Protein AF-A0A669D339-F1 (afdb_monomer_lite)

Organism: Oreochromis niloticus (NCBI:txid8128)

Structure (mmCIF, N/CA/C/O backbone):
data_AF-A0A669D339-F1
#
_entry.id   AF-A0A669D339-F1
#
loop_
_atom_site.group_PDB
_atom_site.id
_atom_site.type_symbol
_atom_site.label_atom_id
_atom_site.label_alt_id
_atom_site.label_comp_id
_atom_site.label_asym_id
_atom_site.label_entity_id
_atom_site.label_seq_id
_atom_site.pdbx_PDB_ins_code
_atom_site.Cartn_x
_atom_site.Cartn_y
_atom_site.Cartn_z
_atom_site.occupancy
_atom_site.B_iso_or_equiv
_atom_site.auth_seq_id
_atom_site.auth_comp_id
_atom_site.auth_asym_id
_atom_site.auth_atom_id
_atom_site.pdbx_PDB_model_num
ATOM 1 N N . MET A 1 1 ? 37.739 7.773 -43.621 1.00 51.78 1 MET A N 1
ATOM 2 C CA . MET A 1 1 ? 37.553 8.485 -42.330 1.00 51.78 1 MET A CA 1
ATOM 3 C C . MET A 1 1 ? 36.106 8.461 -41.812 1.00 51.78 1 MET A C 1
ATOM 5 O O . MET A 1 1 ? 35.931 8.322 -40.611 1.00 51.78 1 MET A O 1
ATOM 9 N N . ALA A 1 2 ? 35.069 8.489 -42.665 1.00 56.84 2 ALA A N 1
ATOM 10 C CA . ALA A 1 2 ? 33.657 8.497 -42.234 1.00 56.84 2 ALA A CA 1
ATOM 11 C C . ALA A 1 2 ? 33.170 7.250 -41.448 1.00 56.84 2 ALA A C 1
ATOM 13 O O . ALA A 1 2 ? 32.234 7.348 -40.657 1.00 56.84 2 ALA A O 1
ATOM 14 N N . HIS A 1 3 ? 33.805 6.083 -41.630 1.00 55.84 3 HIS A N 1
ATOM 15 C CA . HIS A 1 3 ? 33.433 4.842 -40.931 1.00 55.84 3 HIS A CA 1
ATOM 16 C C . HIS A 1 3 ? 33.736 4.902 -39.421 1.00 55.84 3 HIS A C 1
ATOM 18 O O . HIS A 1 3 ? 32.880 4.580 -38.605 1.00 55.84 3 HIS A O 1
ATOM 24 N N . CYS A 1 4 ? 34.913 5.414 -39.045 1.00 61.56 4 CYS A N 1
ATOM 25 C CA . CYS A 1 4 ? 35.364 5.495 -37.651 1.00 61.56 4 CYS A CA 1
ATOM 26 C C . CYS A 1 4 ? 34.507 6.469 -36.818 1.00 61.56 4 CYS A C 1
ATOM 28 O O . CYS A 1 4 ? 34.147 6.188 -35.675 1.00 61.56 4 CYS A O 1
ATOM 30 N N . THR A 1 5 ? 34.093 7.592 -37.413 1.00 67.19 5 THR A N 1
ATOM 31 C CA . THR A 1 5 ? 33.208 8.563 -36.754 1.00 67.19 5 THR A CA 1
ATOM 32 C C . THR A 1 5 ? 31.838 7.957 -36.448 1.00 67.19 5 THR A C 1
ATOM 34 O O . THR A 1 5 ? 31.299 8.170 -35.364 1.00 67.19 5 THR A O 1
ATOM 37 N N . ARG A 1 6 ? 31.293 7.151 -37.365 1.00 69.12 6 ARG A N 1
ATOM 38 C CA . ARG A 1 6 ? 30.012 6.453 -37.189 1.00 69.12 6 ARG A CA 1
ATOM 39 C C . ARG A 1 6 ? 30.080 5.373 -36.104 1.00 69.12 6 ARG A C 1
ATOM 41 O O . ARG A 1 6 ? 29.139 5.240 -35.319 1.00 69.12 6 ARG A O 1
ATOM 48 N N . ASP A 1 7 ? 31.196 4.656 -36.010 1.00 73.44 7 ASP A N 1
ATOM 49 C CA . ASP A 1 7 ? 31.399 3.630 -34.982 1.00 73.44 7 ASP A CA 1
ATOM 50 C C . ASP A 1 7 ? 31.515 4.254 -33.581 1.00 73.44 7 ASP A C 1
ATOM 52 O O . ASP A 1 7 ? 30.903 3.769 -32.628 1.00 73.44 7 ASP A O 1
ATOM 56 N N . ASN A 1 8 ? 32.202 5.395 -33.456 1.00 79.31 8 ASN A N 1
ATOM 57 C CA . ASN A 1 8 ? 32.297 6.141 -32.196 1.00 79.31 8 ASN A CA 1
ATOM 58 C C . ASN A 1 8 ? 30.947 6.718 -31.739 1.00 79.31 8 ASN A C 1
ATOM 60 O O . ASN A 1 8 ? 30.620 6.670 -30.551 1.00 79.31 8 ASN A O 1
ATOM 64 N N . GLN A 1 9 ? 30.138 7.227 -32.673 1.00 76.69 9 GLN A N 1
ATOM 65 C CA . GLN A 1 9 ? 28.773 7.685 -32.386 1.00 76.69 9 GLN A CA 1
ATOM 66 C C . GLN A 1 9 ? 27.886 6.522 -31.920 1.00 76.69 9 GLN A C 1
ATOM 68 O O . GLN A 1 9 ? 27.197 6.637 -30.909 1.00 76.69 9 GLN A O 1
ATOM 73 N N . THR A 1 10 ? 27.962 5.372 -32.595 1.00 83.06 10 THR A N 1
ATOM 74 C CA . THR A 1 10 ? 27.196 4.170 -32.230 1.00 83.06 10 THR A CA 1
ATOM 75 C C . THR A 1 10 ? 27.574 3.662 -30.835 1.00 83.06 10 THR A C 1
ATOM 77 O O . THR A 1 10 ? 26.690 3.365 -30.032 1.00 83.06 10 THR A O 1
ATOM 80 N N . ARG A 1 11 ? 28.871 3.649 -30.489 1.00 83.69 11 ARG A N 1
ATOM 81 C CA . ARG A 1 11 ? 29.335 3.287 -29.135 1.00 83.69 11 ARG A CA 1
ATOM 82 C C . ARG A 1 11 ? 28.826 4.244 -28.059 1.00 83.69 11 ARG A C 1
ATOM 84 O O . ARG A 1 11 ? 28.383 3.785 -27.011 1.00 83.69 11 ARG A O 1
ATOM 91 N N . ARG A 1 12 ? 28.846 5.560 -28.311 1.00 81.62 12 ARG A N 1
ATOM 92 C CA . ARG A 1 12 ? 28.283 6.557 -27.378 1.00 81.62 12 ARG A CA 1
ATOM 93 C C . ARG A 1 12 ? 26.791 6.344 -27.149 1.00 81.62 12 ARG A C 1
ATOM 95 O O . ARG A 1 12 ? 26.339 6.406 -26.010 1.00 81.62 12 ARG A O 1
ATOM 102 N N . ILE A 1 13 ? 26.036 6.077 -28.212 1.00 82.94 13 ILE A N 1
ATOM 103 C CA . ILE A 1 13 ? 24.598 5.804 -28.116 1.00 82.94 13 ILE A CA 1
ATOM 104 C C . ILE A 1 13 ? 24.355 4.544 -27.282 1.00 82.94 13 ILE A C 1
ATOM 106 O O . ILE A 1 13 ? 23.538 4.581 -26.366 1.00 82.94 13 ILE A O 1
ATOM 110 N N . GLN A 1 14 ? 25.099 3.464 -27.536 1.00 80.88 14 GLN A N 1
ATOM 111 C CA . GLN A 1 14 ? 24.959 2.227 -26.769 1.00 80.88 14 GLN A CA 1
ATOM 112 C C . GLN A 1 14 ? 25.275 2.434 -25.283 1.00 80.88 14 GLN A C 1
ATOM 114 O O . GLN A 1 14 ? 24.531 1.963 -24.429 1.00 80.88 14 GLN A O 1
ATOM 119 N N . TRP A 1 15 ? 26.335 3.183 -24.970 1.00 87.69 15 TRP A N 1
ATOM 120 C CA . TRP A 1 15 ? 26.692 3.503 -23.588 1.00 87.69 15 TRP A CA 1
ATOM 121 C C . TRP A 1 15 ? 25.591 4.309 -22.886 1.00 87.69 15 TRP A C 1
ATOM 123 O O . TRP A 1 15 ? 25.216 3.987 -21.760 1.00 87.69 15 TRP A O 1
ATOM 133 N N . ASN A 1 16 ? 25.012 5.302 -23.570 1.00 82.81 16 ASN A N 1
ATOM 134 C CA . ASN A 1 16 ? 23.889 6.076 -23.042 1.00 82.81 16 ASN A CA 1
ATOM 135 C C . ASN A 1 16 ? 22.667 5.190 -22.761 1.00 82.81 16 ASN A C 1
ATOM 137 O O . ASN A 1 16 ? 22.031 5.361 -21.724 1.00 82.81 16 ASN A O 1
ATOM 141 N N . ILE A 1 17 ? 22.352 4.243 -23.653 1.00 80.19 17 ILE A N 1
ATOM 142 C CA . ILE A 1 17 ? 21.244 3.294 -23.463 1.00 80.19 17 ILE A CA 1
ATOM 143 C C . ILE A 1 17 ? 21.494 2.445 -22.219 1.00 80.19 17 ILE A C 1
ATOM 145 O O . ILE A 1 17 ? 20.660 2.451 -21.318 1.00 80.19 17 ILE A O 1
ATOM 149 N N . THR A 1 18 ? 22.660 1.803 -22.118 1.00 85.69 18 THR A N 1
ATOM 150 C CA . THR A 1 18 ? 23.012 0.981 -20.952 1.00 85.69 18 THR A CA 1
ATOM 151 C C . THR A 1 18 ? 22.946 1.791 -19.654 1.00 85.69 18 THR A C 1
ATOM 153 O O . THR A 1 18 ? 22.477 1.296 -18.628 1.00 85.69 18 THR A O 1
ATOM 156 N N . ASN A 1 19 ? 23.386 3.052 -19.682 1.00 85.38 19 ASN A N 1
ATOM 157 C CA . ASN A 1 19 ? 23.345 3.924 -18.513 1.00 85.38 19 ASN A CA 1
ATOM 158 C C . ASN A 1 19 ? 21.905 4.276 -18.104 1.00 85.38 19 ASN A C 1
ATOM 160 O O . ASN A 1 19 ? 21.554 4.199 -16.926 1.00 85.38 19 ASN A O 1
ATOM 164 N N . VAL A 1 20 ? 21.050 4.610 -19.076 1.00 83.19 20 VAL A N 1
ATOM 165 C CA . VAL A 1 20 ? 19.621 4.860 -18.850 1.00 83.19 20 VAL A CA 1
ATOM 166 C C . VAL A 1 20 ? 18.948 3.605 -18.298 1.00 83.19 20 VAL A C 1
ATOM 168 O O . VAL A 1 20 ? 18.331 3.671 -17.241 1.00 83.19 20 VAL A O 1
ATOM 171 N N . GLU A 1 21 ? 19.116 2.448 -18.938 1.00 84.19 21 GLU A N 1
ATOM 172 C CA . GLU A 1 21 ? 18.527 1.180 -18.490 1.00 84.19 21 GLU A CA 1
ATOM 173 C C . GLU A 1 21 ? 18.931 0.833 -17.054 1.00 84.19 21 GLU A C 1
ATOM 175 O O . GLU A 1 21 ? 18.078 0.460 -16.246 1.00 84.19 21 GLU A O 1
ATOM 180 N N . LYS A 1 22 ? 20.206 1.034 -16.696 1.00 85.56 22 LYS A N 1
ATOM 181 C CA . LYS A 1 22 ? 20.699 0.826 -15.329 1.00 85.56 22 LYS A CA 1
ATOM 182 C C . LYS A 1 22 ? 19.975 1.717 -14.319 1.00 85.56 22 LYS A C 1
ATOM 184 O O . LYS A 1 22 ? 19.475 1.214 -13.311 1.00 85.56 22 LYS A O 1
ATOM 189 N N . HIS A 1 23 ? 19.905 3.023 -14.572 1.00 84.00 23 HIS A N 1
ATOM 190 C CA . HIS A 1 23 ? 19.244 3.957 -13.658 1.00 84.00 23 HIS A CA 1
ATOM 191 C C . HIS A 1 23 ? 17.737 3.702 -13.563 1.00 84.00 23 HIS A C 1
ATOM 193 O O . HIS A 1 23 ? 17.179 3.708 -12.466 1.00 84.00 23 HIS A O 1
ATOM 199 N N . PHE A 1 24 ? 17.079 3.398 -14.682 1.00 81.19 24 PHE A N 1
ATOM 200 C CA . PHE A 1 24 ? 15.669 3.014 -14.679 1.00 81.19 24 PHE A CA 1
ATOM 201 C C . PHE A 1 24 ? 15.435 1.722 -13.895 1.00 81.19 24 PHE A C 1
ATOM 203 O O . PHE A 1 24 ? 14.481 1.655 -13.121 1.00 81.19 24 PHE A O 1
ATOM 210 N N . GLY A 1 25 ? 16.320 0.730 -14.021 1.00 80.44 25 GLY A N 1
ATOM 211 C CA . GLY A 1 25 ? 16.277 -0.495 -13.225 1.00 80.44 25 GLY A CA 1
ATOM 212 C C . GLY A 1 25 ? 16.342 -0.218 -11.720 1.00 80.44 25 GLY A C 1
ATOM 213 O O . GLY A 1 25 ? 15.517 -0.734 -10.966 1.00 80.44 25 GLY A O 1
ATOM 214 N N . GLN A 1 26 ? 17.251 0.661 -11.285 1.00 86.06 26 GLN A N 1
ATOM 215 C CA . GLN A 1 26 ? 17.356 1.083 -9.880 1.00 86.06 26 GLN A CA 1
ATOM 216 C C . GLN A 1 26 ? 16.081 1.783 -9.390 1.00 86.06 26 GLN A C 1
ATOM 218 O O . GLN A 1 26 ? 15.566 1.464 -8.318 1.00 86.06 26 GLN A O 1
ATOM 223 N N . MET A 1 27 ? 15.523 2.694 -10.190 1.00 81.75 27 MET A N 1
ATOM 224 C CA . MET A 1 27 ? 14.272 3.375 -9.843 1.00 81.75 27 MET A CA 1
ATOM 225 C C . MET A 1 27 ? 13.099 2.391 -9.757 1.00 81.75 27 MET A C 1
ATOM 227 O O . MET A 1 27 ? 12.311 2.454 -8.815 1.00 81.75 27 MET A O 1
ATOM 231 N N . CYS A 1 28 ? 13.009 1.422 -10.675 1.00 81.81 28 CYS A N 1
ATOM 232 C CA . CYS A 1 28 ? 11.991 0.368 -10.628 1.00 81.81 28 CYS A CA 1
ATOM 233 C C . CYS A 1 28 ? 12.076 -0.455 -9.335 1.00 81.81 28 CYS A C 1
ATOM 235 O O . CYS A 1 28 ? 11.048 -0.731 -8.714 1.00 81.81 28 CYS A O 1
ATOM 237 N N . GLN A 1 29 ? 13.289 -0.809 -8.898 1.00 82.31 29 GLN A N 1
ATOM 238 C CA . GLN A 1 29 ? 13.506 -1.512 -7.630 1.00 82.31 29 GLN A CA 1
ATOM 239 C C . GLN A 1 29 ? 13.042 -0.677 -6.428 1.00 82.31 29 GLN A C 1
ATOM 241 O O . GLN A 1 29 ? 12.358 -1.202 -5.546 1.00 82.31 29 GLN A O 1
ATOM 246 N N . LEU A 1 30 ? 13.342 0.627 -6.409 1.00 82.44 30 LEU A N 1
ATOM 247 C CA . LEU A 1 30 ? 12.879 1.538 -5.357 1.00 82.44 30 LEU A CA 1
ATOM 248 C C . LEU A 1 30 ? 11.350 1.638 -5.317 1.00 82.44 30 LEU A C 1
ATOM 250 O O . LEU A 1 30 ? 10.762 1.532 -4.240 1.00 82.44 30 LEU A O 1
ATOM 254 N N . PHE A 1 31 ? 10.689 1.761 -6.472 1.00 77.44 31 PHE A N 1
ATOM 255 C CA . PHE A 1 31 ? 9.226 1.756 -6.543 1.00 77.44 31 PHE A CA 1
ATOM 256 C C . PHE A 1 31 ? 8.630 0.434 -6.050 1.00 77.44 31 PHE A C 1
ATOM 258 O O . PHE A 1 31 ? 7.657 0.439 -5.295 1.00 77.44 31 PHE A O 1
ATOM 265 N N . ALA A 1 32 ? 9.211 -0.706 -6.431 1.00 77.31 32 ALA A N 1
ATOM 266 C CA . ALA A 1 32 ? 8.760 -2.013 -5.961 1.00 77.31 32 ALA A CA 1
ATOM 267 C C . ALA A 1 32 ? 8.883 -2.144 -4.432 1.00 77.31 32 ALA A C 1
ATOM 269 O O . ALA A 1 32 ? 7.941 -2.589 -3.766 1.00 77.31 32 ALA A O 1
ATOM 270 N N . ALA A 1 33 ? 10.007 -1.695 -3.866 1.00 82.94 33 ALA A N 1
ATOM 271 C CA . ALA A 1 33 ? 10.234 -1.677 -2.425 1.00 82.94 33 ALA A CA 1
ATOM 272 C C . ALA A 1 33 ? 9.257 -0.741 -1.698 1.00 82.94 33 ALA A C 1
ATOM 274 O O . ALA A 1 33 ? 8.705 -1.122 -0.664 1.00 82.94 33 ALA A O 1
ATOM 275 N N . PHE A 1 34 ? 9.007 0.452 -2.244 1.00 79.50 34 PHE A N 1
ATOM 276 C CA . PHE A 1 34 ? 8.042 1.408 -1.704 1.00 79.50 34 PHE A CA 1
ATOM 277 C C . PHE A 1 34 ? 6.636 0.804 -1.633 1.00 79.50 34 PHE A C 1
ATOM 279 O O . PHE A 1 34 ? 6.071 0.725 -0.546 1.00 79.50 34 PHE A O 1
ATOM 286 N N . VAL A 1 35 ? 6.112 0.271 -2.743 1.00 75.44 35 VAL A N 1
ATOM 287 C CA . VAL A 1 35 ? 4.771 -0.342 -2.759 1.00 75.44 35 VAL A CA 1
ATOM 288 C C . VAL A 1 35 ? 4.672 -1.521 -1.790 1.00 75.44 35 VAL A C 1
ATOM 290 O O . VAL A 1 35 ? 3.675 -1.662 -1.085 1.00 75.44 35 VAL A O 1
ATOM 293 N N . SER A 1 36 ? 5.725 -2.336 -1.698 1.00 82.12 36 SER A N 1
ATOM 294 C CA . SER A 1 36 ? 5.768 -3.462 -0.760 1.00 82.12 36 SER A CA 1
ATOM 295 C C . SER A 1 36 ? 5.735 -3.004 0.701 1.00 82.12 36 SER A C 1
ATOM 297 O O . SER A 1 36 ? 5.051 -3.614 1.521 1.00 82.12 36 SER A O 1
ATOM 299 N N . LYS A 1 37 ? 6.458 -1.930 1.054 1.00 84.69 37 LYS A N 1
ATOM 300 C CA . LYS A 1 37 ? 6.401 -1.340 2.402 1.00 84.69 37 LYS A CA 1
ATOM 301 C C . LYS A 1 37 ? 4.993 -0.860 2.722 1.00 84.69 37 LYS A C 1
ATOM 303 O O . LYS A 1 37 ? 4.507 -1.115 3.820 1.00 84.69 37 LYS A O 1
ATOM 308 N N . THR A 1 38 ? 4.324 -0.235 1.765 1.00 79.06 38 THR A N 1
ATOM 309 C CA . THR A 1 38 ? 2.982 0.287 1.993 1.00 79.06 38 THR A CA 1
ATOM 310 C C . THR A 1 38 ? 1.937 -0.819 2.143 1.00 79.06 38 THR A C 1
ATOM 312 O O . THR A 1 38 ? 1.123 -0.760 3.061 1.00 79.06 38 THR A O 1
ATOM 315 N N . ALA A 1 39 ? 2.038 -1.897 1.358 1.00 80.75 39 ALA A N 1
ATOM 316 C CA . ALA A 1 39 ? 1.212 -3.092 1.544 1.00 80.75 39 ALA A CA 1
ATOM 317 C C . ALA A 1 39 ? 1.409 -3.728 2.936 1.00 80.75 39 ALA A C 1
ATOM 319 O O . ALA A 1 39 ? 0.447 -4.151 3.574 1.00 80.75 39 ALA A O 1
ATOM 320 N N . LYS A 1 40 ? 2.647 -3.747 3.455 1.00 84.75 40 LYS A N 1
ATOM 321 C CA . LYS A 1 40 ? 2.934 -4.241 4.815 1.00 84.75 40 LYS A CA 1
ATOM 322 C C . LYS A 1 40 ? 2.281 -3.386 5.904 1.00 84.75 40 LYS A C 1
ATOM 324 O O . LYS A 1 40 ? 1.849 -3.942 6.910 1.00 84.75 40 LYS A O 1
ATOM 329 N N . VAL A 1 41 ? 2.221 -2.062 5.731 1.00 84.81 41 VAL A N 1
ATOM 330 C CA . VAL A 1 41 ? 1.541 -1.162 6.682 1.00 84.81 41 VAL A CA 1
ATOM 331 C C . VAL A 1 41 ? 0.044 -1.455 6.719 1.00 84.81 41 VAL A C 1
ATOM 333 O O . VAL A 1 41 ? -0.499 -1.598 7.812 1.00 84.81 41 VAL A O 1
ATOM 336 N N . ARG A 1 42 ? -0.589 -1.634 5.553 1.00 85.06 42 ARG A N 1
ATOM 337 C CA . ARG A 1 42 ? -2.005 -2.017 5.460 1.00 85.06 42 ARG A CA 1
ATOM 338 C C . ARG A 1 42 ? -2.278 -3.324 6.200 1.00 85.06 42 ARG A C 1
ATOM 340 O O . ARG A 1 42 ? -3.086 -3.338 7.115 1.00 85.06 42 ARG A O 1
ATOM 347 N N . ASN A 1 43 ? -1.509 -4.374 5.909 1.00 89.19 43 ASN A N 1
ATOM 348 C CA . ASN A 1 43 ? -1.701 -5.676 6.554 1.00 89.19 43 ASN A CA 1
ATOM 349 C C . ASN A 1 43 ? -1.620 -5.592 8.092 1.00 89.19 43 ASN A C 1
ATOM 351 O O . ASN A 1 43 ? -2.359 -6.278 8.790 1.00 89.19 43 ASN A O 1
ATOM 355 N N . LYS A 1 44 ? -0.731 -4.752 8.641 1.00 91.69 44 LYS A N 1
ATOM 356 C CA . LYS A 1 44 ? -0.653 -4.528 10.095 1.00 91.69 44 LYS A CA 1
ATOM 357 C C . LYS A 1 44 ? -1.857 -3.761 10.636 1.00 91.69 44 LYS A C 1
ATOM 359 O O . LYS A 1 44 ? -2.312 -4.058 11.736 1.00 91.69 44 LYS A O 1
ATOM 364 N N . ALA A 1 45 ? -2.348 -2.776 9.892 1.00 89.62 45 ALA A N 1
ATOM 365 C CA . ALA A 1 45 ? -3.537 -2.032 10.277 1.00 89.62 45 ALA A CA 1
ATOM 366 C C . ALA A 1 45 ? -4.795 -2.914 10.241 1.00 89.62 45 ALA A C 1
ATOM 368 O O . ALA A 1 45 ? -5.587 -2.841 11.173 1.00 89.62 45 ALA A O 1
ATOM 369 N N . ASP A 1 46 ? -4.928 -3.802 9.253 1.00 91.94 46 ASP A N 1
ATOM 370 C CA . ASP A 1 46 ? -6.032 -4.768 9.164 1.00 91.94 46 ASP A CA 1
ATOM 371 C C . ASP A 1 46 ? -6.039 -5.719 10.372 1.00 91.94 46 ASP A C 1
ATOM 373 O O . ASP A 1 46 ? -7.084 -5.976 10.972 1.00 91.94 46 ASP A O 1
ATOM 377 N N . LEU A 1 47 ? -4.855 -6.198 10.780 1.00 96.00 47 LEU A N 1
ATOM 378 C CA . LEU A 1 47 ? -4.702 -6.985 12.007 1.00 96.00 47 LEU A CA 1
ATOM 379 C C . LEU A 1 47 ? -5.130 -6.185 13.241 1.00 96.00 47 LEU A C 1
ATOM 381 O O . LEU A 1 47 ? -5.879 -6.697 14.064 1.00 96.00 47 LEU A O 1
ATOM 385 N N . LEU A 1 48 ? -4.710 -4.923 13.353 1.00 95.31 48 LEU A N 1
ATOM 386 C CA . LEU A 1 48 ? -5.085 -4.066 14.477 1.00 95.31 48 LEU A CA 1
ATOM 387 C C . LEU A 1 48 ? -6.605 -3.833 14.541 1.00 95.31 48 LEU A C 1
ATOM 389 O O . LEU A 1 48 ? -7.192 -3.963 15.610 1.00 95.31 48 LEU A O 1
ATOM 393 N N . VAL A 1 49 ? -7.252 -3.545 13.406 1.00 95.81 49 VAL A N 1
ATOM 394 C CA . VAL A 1 49 ? -8.717 -3.401 13.301 1.00 95.81 49 VAL A CA 1
ATOM 395 C C . VAL A 1 49 ? -9.425 -4.670 13.779 1.00 95.81 49 VAL A C 1
ATOM 397 O O . VAL A 1 49 ? -10.401 -4.588 14.531 1.00 95.81 49 VAL A O 1
ATOM 400 N N . ARG A 1 50 ? -8.920 -5.845 13.383 1.00 96.19 50 ARG A N 1
ATOM 401 C CA . ARG A 1 50 ? -9.458 -7.140 13.811 1.00 96.19 50 ARG A CA 1
ATOM 402 C C . ARG A 1 50 ? -9.311 -7.351 15.317 1.00 96.19 50 ARG A C 1
ATOM 404 O O . ARG A 1 50 ? -10.300 -7.684 15.960 1.00 96.19 50 ARG A O 1
ATOM 411 N N . GLU A 1 51 ? -8.122 -7.143 15.874 1.00 97.62 51 GLU A N 1
ATOM 412 C CA . GLU A 1 51 ? -7.867 -7.339 17.309 1.00 97.6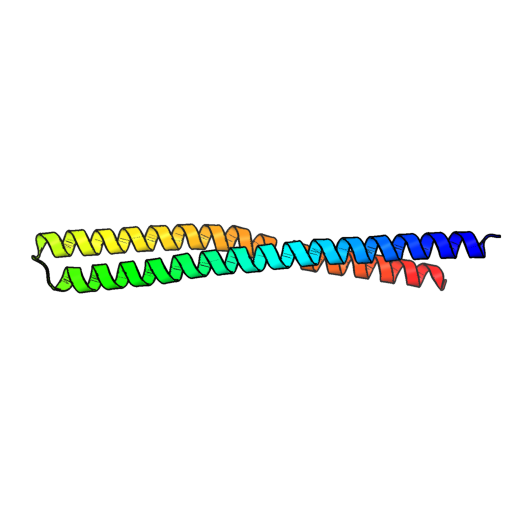2 51 GLU A CA 1
ATOM 413 C C . GLU A 1 51 ? -8.706 -6.389 18.170 1.00 97.62 51 GLU A C 1
ATOM 415 O O . GLU A 1 51 ? -9.348 -6.824 19.124 1.00 97.62 51 GLU A O 1
ATOM 420 N N . ILE A 1 52 ? -8.804 -5.110 17.783 1.00 96.31 52 ILE A N 1
ATOM 421 C CA . ILE A 1 52 ? -9.687 -4.142 18.453 1.00 96.31 52 ILE A CA 1
ATOM 422 C C . ILE A 1 52 ? -11.136 -4.618 18.394 1.00 96.31 52 ILE A C 1
ATOM 424 O O . ILE A 1 52 ? -11.857 -4.541 19.386 1.00 96.31 52 ILE A O 1
ATOM 428 N N . SER A 1 53 ? -11.571 -5.119 17.237 1.00 94.75 53 SER A N 1
ATOM 429 C CA . SER A 1 53 ? -12.934 -5.611 17.068 1.00 94.75 53 SER A CA 1
ATOM 430 C C . SER A 1 53 ? -13.218 -6.828 17.943 1.00 94.75 53 SER A C 1
ATOM 432 O O . SER A 1 53 ? -14.312 -6.896 18.495 1.00 94.75 53 SER A O 1
ATOM 434 N N . LEU A 1 54 ? -12.273 -7.761 18.081 1.00 96.56 54 LEU A N 1
ATOM 435 C CA . LEU A 1 54 ? -12.413 -8.940 18.940 1.00 96.56 54 LEU A CA 1
ATOM 436 C C . LEU A 1 54 ? -12.457 -8.551 20.419 1.00 96.56 54 LEU A C 1
ATOM 438 O O . LEU A 1 54 ? -13.349 -8.986 21.140 1.00 96.56 54 LEU A O 1
ATOM 442 N N . TYR A 1 55 ? -11.550 -7.677 20.855 1.00 96.50 55 TYR A N 1
ATOM 443 C CA . TYR A 1 55 ? -11.536 -7.173 22.227 1.00 96.50 55 TYR A CA 1
ATOM 444 C C . TYR A 1 55 ? -12.799 -6.365 22.562 1.00 96.50 55 TYR A C 1
ATOM 446 O O . TYR A 1 55 ? -13.364 -6.497 23.642 1.00 96.50 55 TYR A O 1
ATOM 454 N N . ALA A 1 56 ? -13.331 -5.593 21.612 1.00 96.38 56 ALA A N 1
ATOM 455 C CA . ALA A 1 56 ? -14.593 -4.881 21.804 1.00 96.38 56 ALA A CA 1
ATOM 456 C C . ALA A 1 56 ? -15.757 -5.814 22.171 1.00 96.38 56 ALA A C 1
ATOM 458 O O . ALA A 1 56 ? -16.681 -5.393 22.863 1.00 96.38 56 ALA A O 1
ATOM 459 N N . ASP A 1 57 ? -15.739 -7.067 21.708 1.00 94.56 57 ASP A N 1
ATOM 460 C CA . ASP A 1 57 ? -16.792 -8.033 22.014 1.00 94.56 57 ASP A CA 1
ATOM 461 C C . ASP A 1 57 ? -16.714 -8.582 23.449 1.00 94.56 57 ASP A C 1
ATOM 463 O O . ASP A 1 57 ? -17.725 -9.091 23.932 1.00 94.56 57 ASP A O 1
ATOM 467 N N . THR A 1 58 ? -15.581 -8.420 24.146 1.00 96.44 58 THR A N 1
ATOM 468 C CA . THR A 1 58 ? -15.410 -8.808 25.560 1.00 96.44 58 THR A CA 1
ATOM 469 C C . THR A 1 58 ? -15.730 -7.684 26.548 1.00 96.44 58 THR A C 1
ATOM 471 O O . THR A 1 58 ? -15.749 -7.914 27.753 1.00 96.44 58 THR A O 1
ATOM 474 N N . GLU A 1 59 ? -15.968 -6.470 26.053 1.00 96.12 59 GLU A N 1
ATOM 475 C CA . GLU A 1 59 ? -16.140 -5.266 26.866 1.00 96.12 59 GLU A CA 1
ATOM 476 C C . GLU A 1 59 ? -17.605 -4.902 27.154 1.00 96.12 59 GLU A C 1
ATOM 478 O O . GLU A 1 59 ? -18.552 -5.418 26.554 1.00 96.12 59 GLU A O 1
ATOM 483 N N . THR A 1 60 ? -17.798 -3.954 28.078 1.00 95.56 60 THR A N 1
ATOM 484 C CA . THR A 1 60 ? -19.127 -3.403 28.404 1.00 95.56 60 THR A CA 1
ATOM 485 C C . THR A 1 60 ? -19.814 -2.773 27.177 1.00 95.56 60 THR A C 1
ATOM 487 O O . THR A 1 60 ? -19.136 -2.259 26.286 1.00 95.56 60 THR A O 1
ATOM 490 N N . PRO A 1 61 ? -21.161 -2.728 27.102 1.00 91.94 61 PRO A N 1
ATOM 491 C CA . PRO A 1 61 ? -21.872 -2.262 25.903 1.00 91.94 61 PRO A CA 1
ATOM 492 C C . PRO A 1 61 ? -21.521 -0.840 25.431 1.00 91.94 61 PRO A C 1
ATOM 494 O O . PRO A 1 61 ? -21.550 -0.560 24.228 1.00 91.94 61 PRO A O 1
ATOM 497 N N . SER A 1 62 ? -21.198 0.067 26.357 1.00 89.19 62 SER A N 1
ATOM 498 C CA . SER A 1 62 ? -20.754 1.430 26.042 1.00 89.19 62 SER A CA 1
ATOM 499 C C . SER A 1 62 ? -19.358 1.432 25.416 1.00 89.19 62 SER A C 1
ATOM 501 O O . SER A 1 62 ? -19.155 2.054 24.371 1.00 89.19 62 SER A O 1
ATOM 503 N N . L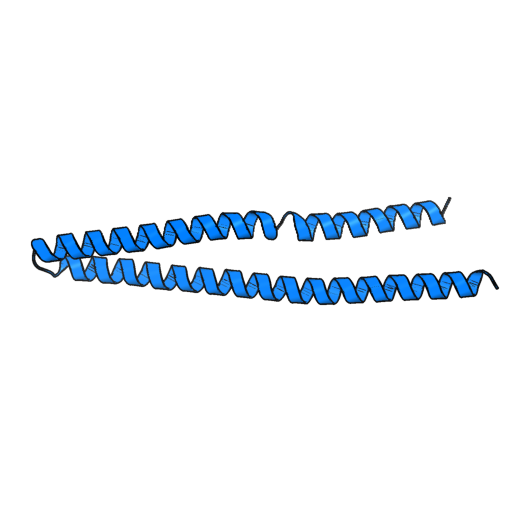EU A 1 63 ? -18.420 0.686 26.003 1.00 91.50 63 LEU A N 1
ATOM 504 C CA . LEU A 1 63 ? -17.044 0.594 25.524 1.00 91.50 63 LEU A CA 1
ATOM 505 C C . LEU A 1 63 ? -16.942 -0.205 24.218 1.00 91.50 63 LEU A C 1
ATOM 507 O O . LEU A 1 63 ? -16.273 0.238 23.286 1.00 91.50 63 LEU A O 1
ATOM 511 N N . LYS A 1 64 ? -17.699 -1.300 24.086 1.00 95.88 64 LYS A N 1
ATOM 512 C CA . LYS A 1 64 ? -17.859 -2.067 22.843 1.00 95.88 64 LYS A CA 1
ATOM 513 C C . LYS A 1 64 ? -18.208 -1.167 21.664 1.00 95.88 64 LYS A C 1
ATOM 515 O O . LYS A 1 64 ? -17.579 -1.243 20.611 1.00 95.88 64 LYS A O 1
ATOM 520 N N . ARG A 1 65 ? -19.202 -0.289 21.839 1.00 95.25 65 ARG A N 1
ATOM 521 C CA . ARG A 1 65 ? -19.636 0.644 20.790 1.00 95.25 65 ARG A CA 1
ATOM 522 C C . ARG A 1 65 ? -18.509 1.593 20.384 1.00 95.25 65 ARG A C 1
ATOM 524 O O . ARG A 1 65 ? -18.263 1.749 19.191 1.00 95.25 65 ARG A O 1
ATOM 531 N N . GLY A 1 66 ? -17.815 2.179 21.361 1.00 96.31 66 GLY A N 1
ATOM 532 C CA . GLY A 1 66 ? -16.683 3.072 21.108 1.00 96.31 66 GLY A CA 1
ATOM 533 C C . GLY A 1 66 ? -15.527 2.375 20.384 1.00 96.31 66 GLY A C 1
ATOM 534 O O . GLY A 1 66 ? -14.993 2.914 19.417 1.00 96.31 66 GLY A O 1
ATOM 535 N N . LEU A 1 67 ? -15.184 1.149 20.787 1.00 96.62 67 LEU A N 1
ATOM 536 C CA . LEU A 1 67 ? -14.105 0.370 20.176 1.00 96.62 67 LEU A CA 1
ATOM 537 C C . LEU A 1 67 ? -14.434 -0.075 18.745 1.00 96.62 67 LEU A C 1
ATOM 539 O O . LEU A 1 67 ? -13.575 0.033 17.871 1.00 96.62 67 LEU A O 1
ATOM 543 N N . LYS A 1 68 ? -15.673 -0.505 18.469 1.00 95.38 68 LYS A N 1
ATOM 544 C CA . LYS A 1 68 ? -16.109 -0.822 17.096 1.00 95.38 68 LYS A CA 1
ATOM 545 C C . LYS A 1 68 ? -16.086 0.426 16.203 1.00 95.38 68 LYS A C 1
ATOM 547 O O . LYS A 1 68 ? -15.564 0.365 15.098 1.00 95.38 68 LYS A O 1
ATOM 552 N N . GLN A 1 69 ? -16.552 1.577 16.700 1.00 96.31 69 GLN A N 1
ATOM 553 C CA . GLN A 1 69 ? -16.462 2.846 15.960 1.00 96.31 69 GLN A CA 1
ATOM 554 C C . GLN A 1 69 ? -15.012 3.265 15.687 1.00 96.31 69 GLN A C 1
ATOM 556 O O . GLN A 1 69 ? -14.698 3.749 14.601 1.00 96.31 69 GLN A O 1
ATOM 561 N N . TYR A 1 70 ? -14.116 3.073 16.655 1.00 94.38 70 TYR A N 1
ATOM 562 C CA . TYR A 1 70 ? -12.693 3.335 16.472 1.00 94.38 70 TYR A CA 1
ATOM 563 C C . TYR A 1 70 ? -12.073 2.418 15.405 1.00 94.38 70 TYR A C 1
ATOM 565 O O . TYR A 1 70 ? -11.370 2.907 14.518 1.00 94.38 70 TYR A O 1
ATOM 573 N N . ALA A 1 71 ? -12.381 1.117 15.442 1.00 95.75 71 ALA A N 1
ATOM 574 C CA . ALA A 1 71 ? -11.947 0.149 14.436 1.00 95.75 71 ALA A CA 1
ATOM 575 C C . ALA A 1 71 ? -12.449 0.520 13.025 1.00 95.75 71 ALA A C 1
ATOM 577 O O . ALA A 1 71 ? -11.661 0.521 12.078 1.00 95.75 71 ALA A O 1
ATOM 578 N N . ASP A 1 72 ? -13.712 0.936 12.895 1.00 94.62 72 ASP A N 1
ATOM 579 C CA . ASP A 1 72 ? -14.296 1.389 11.625 1.00 94.62 72 ASP A CA 1
ATOM 580 C C . ASP A 1 72 ? -13.619 2.656 11.084 1.00 94.62 72 ASP A C 1
ATOM 582 O O . ASP A 1 72 ? -13.351 2.771 9.886 1.00 94.62 72 ASP A O 1
ATOM 586 N N . HIS A 1 73 ? -13.324 3.634 11.946 1.00 95.31 73 HIS A N 1
ATOM 587 C CA . HIS A 1 73 ? -12.590 4.833 11.535 1.00 95.31 73 HIS A CA 1
ATOM 588 C C . HIS A 1 73 ? -11.170 4.504 11.084 1.00 95.31 73 HIS A C 1
ATOM 590 O O . HIS A 1 73 ? -10.697 5.049 10.083 1.00 95.31 73 HIS A O 1
ATOM 596 N N . LEU A 1 74 ? -10.500 3.594 11.791 1.00 92.19 74 LEU A N 1
ATOM 597 C CA . LEU A 1 74 ? -9.172 3.140 11.415 1.00 92.19 74 LEU A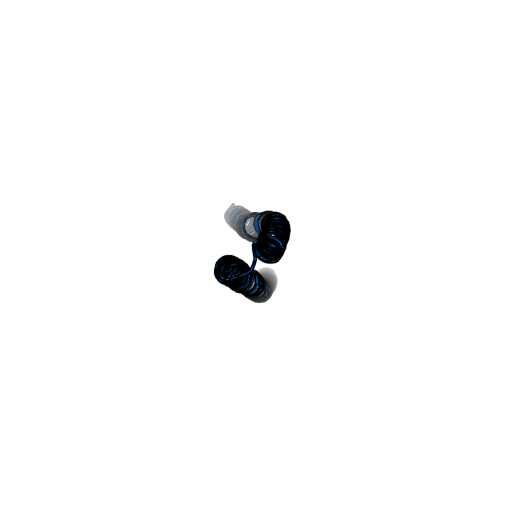 CA 1
ATOM 598 C C . LEU A 1 74 ? -9.191 2.452 10.043 1.00 92.19 74 LEU A C 1
ATOM 600 O O . LEU A 1 74 ? -8.342 2.778 9.213 1.00 92.19 74 LEU A O 1
ATOM 604 N N . ALA A 1 75 ? -10.174 1.586 9.775 1.00 90.69 75 ALA A N 1
ATOM 605 C CA . ALA A 1 75 ? -10.360 0.944 8.473 1.00 90.69 75 ALA A CA 1
ATOM 606 C C . ALA A 1 75 ? -10.557 1.975 7.346 1.00 90.69 75 ALA A C 1
ATOM 608 O O . ALA A 1 75 ? -9.815 1.964 6.366 1.00 90.69 75 ALA A O 1
ATOM 609 N N . LYS A 1 76 ? -11.443 2.964 7.536 1.00 90.50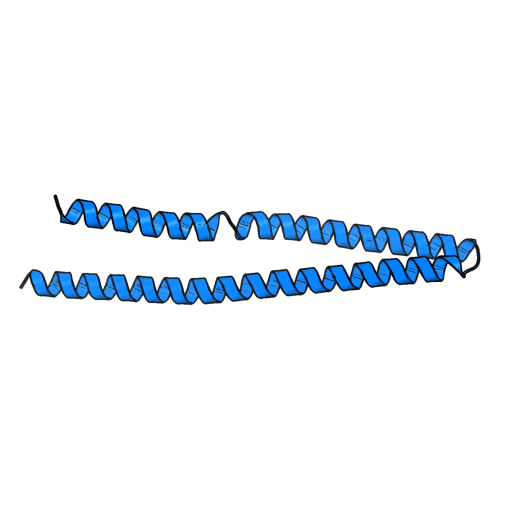 76 LYS A N 1
ATOM 610 C CA . LYS A 1 76 ? -11.674 4.044 6.553 1.00 90.50 76 LYS A CA 1
ATOM 611 C C . LYS A 1 76 ? -10.411 4.848 6.235 1.00 90.50 76 LYS A C 1
ATOM 613 O O . LYS A 1 76 ? -10.189 5.236 5.089 1.00 90.50 76 LYS A O 1
ATOM 618 N N . ILE A 1 77 ? -9.567 5.105 7.237 1.00 88.88 77 ILE A N 1
ATOM 619 C CA . ILE A 1 77 ? -8.276 5.776 7.033 1.00 88.88 77 ILE A CA 1
ATOM 620 C C . ILE A 1 77 ? -7.343 4.911 6.175 1.00 88.88 77 ILE A C 1
ATOM 622 O O . ILE A 1 77 ? -6.625 5.454 5.330 1.00 88.88 77 ILE A O 1
ATOM 626 N N . GLN A 1 78 ? -7.335 3.588 6.373 1.00 85.75 78 GLN A N 1
ATOM 627 C CA . GLN A 1 78 ? -6.548 2.684 5.530 1.00 85.75 78 GLN A CA 1
ATOM 628 C C . GLN A 1 78 ? -7.074 2.656 4.096 1.00 85.75 78 GLN A C 1
ATOM 630 O O . GLN A 1 78 ? -6.270 2.802 3.177 1.00 85.75 78 GLN A O 1
ATOM 635 N N . ASP A 1 79 ? -8.390 2.567 3.900 1.00 86.19 79 ASP A N 1
ATOM 636 C CA . ASP A 1 79 ? -9.013 2.571 2.571 1.00 86.19 79 ASP A CA 1
ATOM 637 C C . ASP A 1 79 ? -8.708 3.862 1.806 1.00 86.19 79 ASP A C 1
ATOM 639 O O . ASP A 1 79 ? -8.326 3.825 0.637 1.00 86.19 79 ASP A O 1
ATOM 643 N N . TYR A 1 80 ? -8.783 5.015 2.476 1.00 85.50 80 TYR A N 1
ATOM 644 C CA . TYR A 1 80 ? -8.427 6.300 1.876 1.00 85.50 80 TYR A CA 1
ATOM 645 C C . TYR A 1 80 ? -6.958 6.350 1.442 1.00 85.50 80 TYR A C 1
ATOM 647 O O . TYR A 1 80 ? -6.642 6.758 0.322 1.00 85.50 80 TYR A O 1
ATOM 655 N N . ARG A 1 81 ? -6.041 5.908 2.311 1.00 79.94 81 ARG A N 1
ATOM 656 C CA . ARG A 1 81 ? -4.609 5.839 1.982 1.00 79.94 81 ARG A CA 1
ATOM 657 C C . ARG A 1 81 ? -4.363 4.878 0.826 1.00 79.94 81 ARG A C 1
ATOM 659 O O . ARG A 1 81 ? -3.600 5.215 -0.074 1.00 79.94 81 ARG A O 1
ATOM 666 N N . GLN A 1 82 ? -5.019 3.720 0.827 1.00 79.44 82 GLN A N 1
ATOM 667 C CA . GLN A 1 82 ? -4.925 2.730 -0.240 1.00 79.44 82 GLN A CA 1
ATOM 668 C C . GLN A 1 82 ? -5.430 3.299 -1.568 1.00 79.44 82 GLN A C 1
ATOM 670 O O . GLN A 1 82 ? -4.727 3.192 -2.564 1.00 79.44 82 GLN A O 1
ATOM 675 N N . ALA A 1 83 ? -6.562 4.004 -1.577 1.00 80.75 83 ALA A N 1
ATOM 676 C CA . ALA A 1 83 ? -7.088 4.659 -2.771 1.00 80.75 83 ALA A CA 1
ATOM 677 C C . ALA A 1 83 ? -6.127 5.723 -3.328 1.00 80.75 83 ALA A C 1
ATOM 679 O O . ALA A 1 83 ? -5.888 5.776 -4.535 1.00 80.75 83 ALA A O 1
ATOM 680 N N . GLN A 1 84 ? -5.518 6.542 -2.462 1.00 73.25 84 GLN A N 1
ATOM 681 C CA . GLN A 1 84 ? -4.482 7.488 -2.885 1.00 73.25 84 GLN A CA 1
ATOM 682 C C . GLN A 1 84 ? -3.274 6.765 -3.485 1.00 73.25 84 GLN A C 1
ATOM 684 O O . GLN A 1 84 ? -2.763 7.155 -4.532 1.00 73.25 84 GLN A O 1
ATOM 689 N N . LEU A 1 85 ? -2.813 5.698 -2.839 1.00 72.25 85 LEU A N 1
ATOM 690 C CA . LEU A 1 85 ? -1.685 4.909 -3.317 1.00 72.25 85 LEU A CA 1
ATOM 691 C C . LEU A 1 85 ? -1.991 4.233 -4.642 1.00 72.25 85 LEU A C 1
ATOM 693 O O . LEU A 1 85 ? -1.151 4.294 -5.525 1.00 72.25 85 LEU A O 1
ATOM 697 N N . ASP A 1 86 ? -3.166 3.641 -4.815 1.00 70.88 86 ASP A N 1
ATOM 698 C CA . ASP A 1 86 ? -3.578 3.033 -6.075 1.00 70.88 86 ASP A CA 1
ATOM 699 C C . ASP A 1 86 ? -3.688 4.087 -7.172 1.00 70.88 86 ASP A C 1
ATOM 701 O O . ASP A 1 86 ? -3.248 3.835 -8.292 1.00 70.88 86 ASP A O 1
ATOM 705 N N . PHE A 1 87 ? -4.146 5.299 -6.855 1.00 66.62 87 PHE A N 1
ATOM 706 C CA . PHE A 1 87 ? -4.101 6.423 -7.784 1.00 66.62 87 PHE A CA 1
ATOM 707 C C . PHE A 1 87 ? -2.658 6.763 -8.203 1.00 66.62 87 PHE A C 1
ATOM 709 O O . PHE A 1 87 ? -2.352 6.786 -9.397 1.00 66.62 87 PHE A O 1
ATOM 716 N N . TYR A 1 88 ? -1.732 6.941 -7.256 1.00 60.44 88 TYR A N 1
ATOM 717 C CA . TYR A 1 88 ? -0.332 7.245 -7.575 1.00 60.44 88 TYR A CA 1
ATOM 718 C C . TYR A 1 88 ? 0.380 6.076 -8.272 1.00 60.44 88 TYR A C 1
ATOM 720 O O . TYR A 1 88 ? 1.099 6.266 -9.248 1.00 60.44 88 TYR A O 1
ATOM 728 N N . ILE A 1 89 ? 0.189 4.848 -7.808 1.00 60.22 89 ILE A N 1
ATOM 729 C CA . ILE A 1 89 ? 0.905 3.660 -8.273 1.00 60.22 89 ILE A CA 1
ATOM 730 C C . ILE A 1 89 ? 0.366 3.195 -9.629 1.00 60.22 89 ILE A C 1
ATOM 732 O O . ILE A 1 89 ? 1.170 2.854 -10.494 1.00 60.22 89 ILE A O 1
ATOM 736 N N . THR A 1 90 ? -0.949 3.218 -9.860 1.00 53.69 90 THR A N 1
ATOM 737 C CA . THR A 1 90 ? -1.554 2.804 -11.142 1.00 53.69 90 THR A CA 1
ATOM 738 C C . THR A 1 90 ? -1.208 3.782 -12.264 1.00 53.69 90 THR A C 1
ATOM 740 O O . THR A 1 90 ? -0.904 3.353 -13.377 1.00 53.69 90 THR A O 1
ATOM 743 N N . GLN A 1 91 ? -1.134 5.087 -11.973 1.00 50.31 91 GLN A N 1
ATOM 744 C CA . GLN A 1 91 ? -0.648 6.082 -12.937 1.00 50.31 91 GLN A CA 1
ATOM 745 C C . GLN A 1 91 ? 0.853 5.906 -13.249 1.00 50.31 91 GLN A C 1
ATOM 747 O O . GLN A 1 91 ? 1.274 6.068 -14.397 1.00 50.31 91 GLN A O 1
ATOM 752 N N . ASN A 1 92 ? 1.668 5.511 -12.261 1.00 46.88 92 ASN A N 1
ATOM 753 C CA . ASN A 1 92 ? 3.128 5.462 -12.408 1.00 46.88 92 ASN A CA 1
ATOM 754 C C . ASN A 1 92 ? 3.700 4.105 -12.874 1.00 46.88 92 ASN A C 1
ATOM 756 O O . ASN A 1 92 ? 4.713 4.092 -13.573 1.00 46.88 92 ASN A O 1
ATOM 760 N N . LYS A 1 93 ? 3.087 2.957 -12.544 1.00 48.34 93 LYS A N 1
ATOM 761 C CA . LYS A 1 93 ? 3.705 1.633 -12.783 1.00 48.34 93 LYS A CA 1
ATOM 762 C C . LYS A 1 93 ? 3.617 1.111 -14.212 1.00 48.34 93 LYS A C 1
ATOM 764 O O . LYS A 1 93 ? 4.541 0.432 -14.644 1.00 48.34 93 LYS A O 1
ATOM 769 N N . MET A 1 94 ? 2.544 1.390 -14.946 1.00 44.34 94 MET A N 1
ATOM 770 C CA . MET A 1 94 ? 2.311 0.712 -16.234 1.00 44.34 94 MET A CA 1
ATOM 771 C C . MET A 1 94 ? 2.403 1.644 -17.439 1.00 44.34 94 MET A C 1
ATOM 773 O O . MET A 1 94 ? 2.775 1.225 -18.533 1.00 44.34 94 MET A O 1
ATOM 777 N N . CYS A 1 95 ? 2.121 2.929 -17.237 1.00 48.59 95 CYS A N 1
ATOM 778 C CA . CYS A 1 95 ? 2.008 3.871 -18.336 1.00 48.59 95 CYS A CA 1
ATOM 779 C C . CYS A 1 95 ? 3.365 4.468 -18.730 1.00 48.59 95 CYS A C 1
ATOM 781 O O . CYS A 1 95 ? 3.689 4.511 -19.909 1.00 48.59 95 CYS A O 1
ATOM 783 N N . ILE A 1 96 ? 4.199 4.882 -17.774 1.00 56.44 96 ILE A N 1
ATOM 784 C CA . ILE A 1 96 ? 5.407 5.662 -18.092 1.00 56.44 96 ILE A CA 1
ATOM 785 C C . ILE A 1 96 ? 6.586 4.758 -18.464 1.00 56.44 96 ILE A C 1
ATOM 787 O O . ILE A 1 96 ? 7.177 4.947 -19.523 1.00 56.44 96 ILE A O 1
ATOM 791 N N . ILE A 1 97 ? 6.892 3.734 -17.662 1.00 56.66 97 ILE A N 1
ATOM 792 C CA . ILE A 1 97 ? 8.009 2.809 -17.937 1.00 56.66 97 ILE A CA 1
ATOM 793 C C . ILE A 1 97 ? 7.729 1.980 -19.201 1.00 56.66 97 ILE A C 1
ATOM 795 O O . ILE A 1 97 ? 8.584 1.891 -20.080 1.00 56.66 97 ILE A O 1
ATOM 799 N N . GLY A 1 98 ? 6.506 1.457 -19.351 1.00 57.84 98 GLY A N 1
ATOM 800 C CA . GLY A 1 98 ? 6.089 0.720 -20.547 1.00 57.84 98 GLY A CA 1
ATOM 801 C C . GLY A 1 98 ? 6.096 1.578 -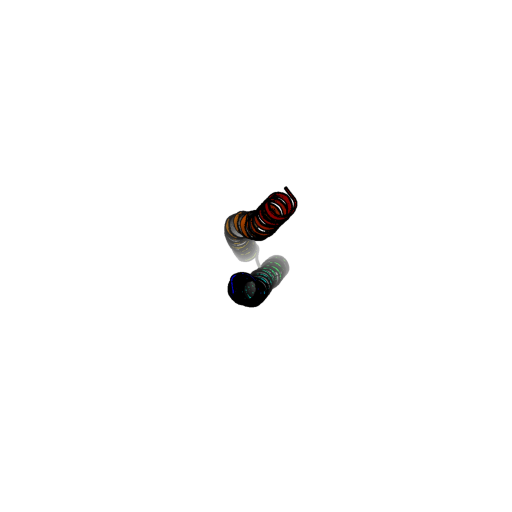21.817 1.00 57.84 98 GLY A C 1
ATOM 802 O O . GLY A 1 98 ? 6.643 1.157 -22.837 1.00 57.84 98 GLY A O 1
ATOM 803 N N . ARG A 1 99 ? 5.555 2.809 -21.771 1.00 59.34 99 ARG A N 1
ATOM 804 C CA . ARG A 1 99 ? 5.542 3.704 -22.945 1.00 59.34 99 ARG A CA 1
ATOM 805 C C . ARG A 1 99 ? 6.915 4.276 -23.272 1.00 59.34 99 ARG A C 1
ATOM 807 O O . ARG A 1 99 ? 7.186 4.473 -24.453 1.00 59.34 99 ARG A O 1
ATOM 814 N N . LEU A 1 100 ? 7.777 4.534 -22.286 1.00 58.19 100 LEU A N 1
ATOM 815 C CA . LEU A 1 100 ? 9.136 5.016 -22.539 1.00 58.19 100 LEU A CA 1
ATOM 816 C C . LEU A 1 100 ? 10.009 3.901 -23.127 1.00 58.19 100 LEU A C 1
ATOM 818 O O . LEU A 1 100 ? 10.681 4.136 -24.126 1.00 58.19 100 LEU A O 1
ATOM 822 N N . HIS A 1 101 ? 9.911 2.671 -22.607 1.00 60.25 101 HIS A N 1
ATOM 823 C CA . HIS A 1 101 ? 10.601 1.506 -23.175 1.00 60.25 101 HIS A CA 1
ATOM 824 C C . HIS A 1 101 ? 10.147 1.206 -24.608 1.00 60.25 101 HIS A C 1
ATOM 826 O O . HIS A 1 101 ? 10.973 0.992 -25.496 1.00 60.25 101 HIS A O 1
ATOM 832 N N . LEU A 1 102 ? 8.834 1.257 -24.869 1.00 55.03 102 LEU A N 1
ATOM 833 C CA . LEU A 1 102 ? 8.283 1.060 -26.210 1.00 55.03 102 LEU A CA 1
ATOM 834 C C . LEU A 1 102 ? 8.672 2.204 -27.158 1.00 55.03 102 LEU A C 1
ATOM 836 O O . LEU A 1 102 ? 9.047 1.939 -28.295 1.00 55.03 102 LEU A O 1
ATOM 840 N N . ARG A 1 103 ? 8.662 3.466 -26.701 1.00 65.62 103 ARG A N 1
ATOM 841 C CA . ARG A 1 103 ? 9.126 4.615 -27.502 1.00 65.62 103 ARG A CA 1
ATOM 842 C C . ARG A 1 103 ? 10.607 4.523 -27.841 1.00 65.62 103 ARG A C 1
ATOM 844 O O . ARG A 1 103 ? 10.952 4.795 -28.986 1.00 65.62 103 ARG A O 1
ATOM 851 N N . ILE A 1 104 ? 11.458 4.119 -26.898 1.00 65.31 104 ILE A N 1
ATOM 852 C CA . ILE A 1 104 ? 12.893 3.920 -27.140 1.00 65.31 104 ILE A CA 1
ATOM 853 C C . ILE A 1 104 ? 13.100 2.795 -28.164 1.00 65.31 104 ILE A C 1
ATOM 855 O O . ILE A 1 104 ? 13.810 2.995 -29.150 1.00 65.31 104 ILE A O 1
ATOM 859 N N . LYS A 1 105 ? 12.410 1.654 -28.013 1.00 68.00 105 LYS A N 1
ATOM 860 C CA . LYS A 1 105 ? 12.466 0.550 -28.989 1.00 68.00 105 LYS A CA 1
ATOM 861 C C . LYS A 1 105 ? 11.946 0.941 -30.376 1.00 68.00 105 LYS A C 1
ATOM 863 O O . LYS A 1 105 ? 12.576 0.594 -31.371 1.00 68.00 105 LYS A O 1
ATOM 868 N N . ILE A 1 106 ? 10.835 1.678 -30.461 1.00 68.44 106 ILE A N 1
ATOM 869 C CA . ILE A 1 106 ? 10.270 2.159 -31.734 1.00 68.44 106 ILE A CA 1
ATOM 870 C C . ILE A 1 106 ? 11.226 3.145 -32.414 1.00 68.44 106 ILE A C 1
ATOM 872 O O . ILE A 1 106 ? 11.470 3.014 -33.613 1.00 68.44 106 ILE A O 1
ATOM 876 N N . TYR A 1 107 ? 11.808 4.093 -31.669 1.00 64.69 107 TYR A N 1
ATOM 877 C CA . TYR A 1 107 ? 12.819 5.010 -32.208 1.00 64.69 107 TYR A CA 1
ATOM 878 C C . TYR A 1 107 ? 14.021 4.250 -32.775 1.00 64.69 107 TYR A C 1
ATOM 880 O O . TYR A 1 107 ? 14.517 4.596 -33.846 1.00 64.69 107 TYR A O 1
ATOM 888 N N . PHE A 1 108 ? 14.462 3.190 -32.097 1.00 63.53 108 PHE A N 1
ATOM 889 C CA . PHE A 1 108 ? 15.592 2.384 -32.545 1.00 63.53 108 PHE A CA 1
ATOM 890 C C . PHE A 1 108 ? 15.267 1.564 -33.800 1.00 63.53 108 PHE A C 1
ATOM 892 O O . PHE A 1 108 ? 16.026 1.605 -34.767 1.00 63.53 108 PHE A O 1
ATOM 899 N N . TYR A 1 109 ? 14.101 0.910 -33.839 1.00 63.41 109 TYR A N 1
ATOM 900 C CA . TYR A 1 109 ? 13.625 0.193 -35.026 1.00 63.41 109 TYR A CA 1
ATOM 901 C C . TYR A 1 109 ? 13.477 1.129 -36.238 1.00 63.41 109 TYR A C 1
ATOM 903 O O . TYR A 1 109 ? 13.882 0.792 -37.351 1.00 63.41 109 TYR A O 1
ATOM 911 N N . ALA A 1 110 ? 12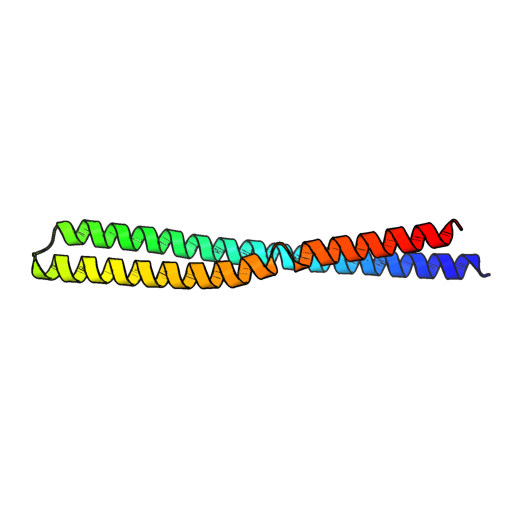.963 2.344 -36.027 1.00 63.34 110 ALA A N 1
ATOM 912 C CA . ALA A 1 110 ? 12.850 3.356 -37.074 1.00 63.34 110 ALA A CA 1
ATOM 913 C C . ALA A 1 110 ? 14.224 3.850 -37.573 1.00 63.34 110 ALA A C 1
ATOM 915 O O . ALA A 1 110 ? 14.408 4.047 -38.777 1.00 63.34 110 ALA A O 1
ATOM 916 N N . LEU A 1 111 ? 15.202 4.015 -36.674 1.00 59.81 111 LEU A N 1
ATOM 917 C CA . LEU A 1 111 ? 16.573 4.409 -37.019 1.00 59.81 111 LEU A CA 1
ATOM 918 C C . LEU A 1 111 ? 17.350 3.300 -37.742 1.00 59.81 111 LEU A C 1
ATOM 920 O O . LEU A 1 111 ? 18.130 3.598 -38.644 1.00 59.81 111 LEU A O 1
ATOM 924 N N . GLU A 1 112 ? 17.138 2.030 -37.394 1.00 60.19 112 GLU A N 1
ATOM 925 C CA . GLU A 1 112 ? 17.727 0.897 -38.119 1.00 60.19 112 GLU A CA 1
ATOM 926 C C . GLU A 1 112 ? 17.129 0.720 -39.513 1.00 60.19 112 GLU A C 1
ATOM 928 O O . GLU A 1 112 ? 17.864 0.451 -40.463 1.00 60.19 112 GLU A O 1
ATOM 933 N N . LYS A 1 113 ? 15.819 0.937 -39.668 1.00 56.66 113 LYS A N 1
ATOM 934 C CA . LYS A 1 113 ? 15.152 0.853 -40.972 1.00 56.66 113 LYS A CA 1
ATOM 935 C C . LYS A 1 113 ? 15.614 1.960 -41.931 1.00 56.66 113 LYS A C 1
ATOM 937 O O . LYS A 1 113 ? 15.816 1.683 -43.107 1.00 56.66 113 LYS A O 1
ATOM 942 N N . LYS A 1 114 ? 15.888 3.171 -41.423 1.00 53.66 114 LYS A N 1
ATOM 943 C CA . LYS A 1 114 ? 16.521 4.270 -42.187 1.00 53.66 114 LYS A CA 1
ATOM 944 C C . LYS A 1 114 ? 17.991 4.027 -42.558 1.00 53.66 114 LYS A C 1
ATOM 946 O O . LYS A 1 114 ? 18.519 4.757 -43.380 1.00 53.66 114 LYS A O 1
ATOM 951 N N . ARG A 1 115 ? 18.665 3.051 -41.942 1.00 44.25 115 ARG A N 1
ATOM 952 C CA . ARG A 1 115 ? 20.074 2.707 -42.217 1.00 44.25 115 ARG A CA 1
ATOM 953 C C . ARG A 1 115 ? 20.224 1.666 -43.336 1.00 44.25 115 ARG A C 1
ATOM 955 O O . ARG A 1 115 ? 21.325 1.486 -43.841 1.00 44.25 115 ARG A O 1
ATOM 962 N N . LYS A 1 116 ? 19.144 0.944 -43.662 1.00 51.00 116 LYS A N 1
ATOM 963 C CA . LYS A 1 116 ? 19.090 -0.111 -44.694 1.00 51.00 116 LYS A CA 1
ATOM 964 C C . LYS A 1 116 ? 18.400 0.336 -45.994 1.00 51.00 116 LYS A C 1
ATOM 966 O O . LYS A 1 116 ? 18.295 -0.474 -46.908 1.00 51.00 116 LYS A O 1
ATOM 971 N N . SER A 1 117 ? 17.918 1.577 -46.049 1.00 48.38 117 SER A N 1
ATOM 972 C CA . SER A 1 117 ? 17.363 2.241 -47.236 1.00 48.38 117 SER A CA 1
ATOM 973 C C . SER A 1 117 ? 18.291 3.360 -47.672 1.00 48.38 117 SER A C 1
ATOM 975 O O . SER A 1 117 ? 18.190 3.715 -48.862 1.00 48.38 117 SER A O 1
#

Secondary structure (DSSP, 8-state):
-HHHHHHHHHHHHHHHHHHHHHHHHHHHHHHHHHHHHHHHHHHHHHHHHHHHHHHHTTS-HHHHHHHHHHHHHHHHHHHHHHHHHHHHHHHHHTTHHHHHHHHHHHHHHHHHHTT--

Sequence (117 aa):
MAHCTRDNQTRRIQWNITNVEKHFGQMCQLFAAFVSKTAKVRNKADLLVREISLYADTETPSLKRGLKQYADHLAKIQDYRQAQLDFYITQNKMCIIGRLHLRIKIYFYALEKKRKS

pLDDT: mean 77.81, std 15.29, range [44.25, 97.62]

InterPro domains:
  IPR009602 CBY1-interacting BAR domain-containing protein/FAM92 [PF06730] (5-85)
  IPR009602 CBY1-interacting BAR domain-containing protein/FAM92 [PTHR21223] (5-86)

Radius of gyration: 26.06 Å; chains: 1; bounding box: 59×18×76 Å

Foldseek 3Di:
DVVVVVVVVVVVVVVVVVVVVVVVVVVLVVLVVVVVVLVVVLVVLLVVLVVLQVVLVVDDPVSVVVSPVVSVVSVVVSVVVVVVCCVVCVVPPPPPVVVVVVVVVVVVVVVVVVVVD